Protein AF-A0A2A4X7U4-F1 (afdb_monomer_lite)

pLDDT: mean 71.41, std 15.21, range [37.97, 92.5]

Seque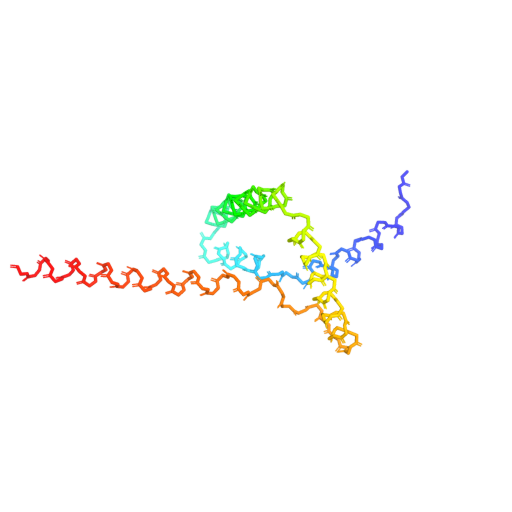nce (129 aa):
MPPLNDILLFTAAAFIMNLSPGPSNFYVMARTIAQGTSAGLAAVAGLAAGSLLHVLAAVLGLSALFAYSPLAYTVLKIAGASYLVYLGLGYFGFRFFSKDGEQSSEGEEAKQEELVNLGTKKIFVQSVL

Organism: NCBI:txid2030880

Foldseek 3Di:
DPDPVVVVVVVVVVVVVVVCCDPLNVVLVVQCVVPNPVSSVVSVVCVVVVVVVVVVVVCVVVVVVVVVDVVVVVVVVVVVVVVCVVVVVVPVPDDDDDDDPPPPPVVVVVVVVVVVVVVVVVVVVVVVD

InterPro domains:
  IPR001123 Amino acid exporter protein, LeuE-type [PF01810] (16-93)
  IPR001123 Amino acid exporter protein, LeuE-type [PTHR30086] (4-108)

Radius of gyration: 21.83 Å; chains: 1; bounding box: 36×71×46 Å

Secondary structure (DSSP, 8-state):
---HHHHHHHHHHHHHHHTS--HHHHHHHHHHHHHHHHHHHHHHHHHHHHHHHHHHHHHHHHHHHHHH-HHHHHHHHHHHHHHHHHHHHHHHSS-----SSSSSSHHHHHHHHHHHHHHHHHHHHHS--

Structure (mmCIF, N/CA/C/O backbone):
data_AF-A0A2A4X7U4-F1
#
_entry.id   AF-A0A2A4X7U4-F1
#
loop_
_atom_site.group_PDB
_atom_site.id
_atom_site.type_symbol
_atom_site.label_atom_id
_atom_site.label_alt_id
_atom_site.label_comp_id
_atom_site.label_asym_id
_atom_site.label_entity_id
_atom_site.label_seq_id
_atom_site.pdbx_PDB_ins_code
_atom_site.Cartn_x
_atom_site.Cartn_y
_atom_site.Cartn_z
_atom_site.occupancy
_atom_site.B_iso_or_equiv
_atom_site.auth_seq_id
_atom_site.auth_comp_id
_atom_site.auth_asym_id
_atom_site.auth_atom_id
_atom_site.pdbx_PDB_model_num
ATOM 1 N N . MET A 1 1 ? 7.411 31.685 1.079 1.00 63.31 1 MET A N 1
ATOM 2 C CA . MET A 1 1 ? 6.113 31.126 1.510 1.00 63.31 1 MET A CA 1
ATOM 3 C C . MET A 1 1 ? 5.338 30.768 0.257 1.00 63.31 1 MET A C 1
ATOM 5 O O . MET A 1 1 ? 5.196 31.658 -0.575 1.00 63.31 1 MET A O 1
ATOM 9 N N . PRO A 1 2 ? 4.953 29.495 0.053 1.00 76.81 2 PRO A N 1
ATOM 10 C CA . PRO A 1 2 ? 4.093 29.142 -1.071 1.00 76.81 2 PRO A CA 1
ATOM 11 C C . PRO A 1 2 ? 2.823 30.012 -1.023 1.00 76.81 2 PRO A C 1
ATOM 13 O O . PRO A 1 2 ? 2.310 30.263 0.074 1.00 76.81 2 PRO A O 1
ATOM 16 N N . PRO A 1 3 ? 2.363 30.550 -2.162 1.00 87.75 3 PRO A N 1
ATOM 17 C CA . PRO A 1 3 ? 1.189 31.410 -2.203 1.00 87.75 3 PRO A CA 1
ATOM 18 C C . PRO A 1 3 ? -0.051 30.633 -1.741 1.00 87.75 3 PRO A C 1
ATOM 20 O O . PRO A 1 3 ? -0.192 29.442 -2.014 1.00 87.75 3 PRO A O 1
ATOM 23 N N . LEU A 1 4 ? -0.972 31.311 -1.045 1.00 87.38 4 LEU A N 1
ATOM 24 C CA . LEU A 1 4 ? -2.179 30.692 -0.468 1.00 87.38 4 LEU A CA 1
ATOM 25 C C . LEU A 1 4 ? -3.027 29.932 -1.501 1.00 87.38 4 LEU A C 1
ATOM 27 O O . LEU A 1 4 ? -3.697 28.963 -1.154 1.00 87.38 4 LEU A O 1
ATOM 31 N N . ASN A 1 5 ? -2.958 30.340 -2.769 1.00 90.44 5 ASN A N 1
ATOM 32 C CA . ASN A 1 5 ? -3.623 29.668 -3.877 1.00 90.44 5 ASN A CA 1
ATOM 33 C C . ASN A 1 5 ? -3.103 28.238 -4.107 1.00 90.44 5 ASN A C 1
ATOM 35 O O . ASN A 1 5 ? -3.904 27.332 -4.305 1.00 90.44 5 ASN A O 1
ATOM 39 N N . ASP A 1 6 ? -1.791 28.007 -4.013 1.00 91.31 6 ASP A N 1
ATOM 40 C CA . ASP A 1 6 ? -1.210 26.674 -4.226 1.00 91.31 6 ASP A CA 1
ATOM 41 C C . ASP A 1 6 ? -1.581 25.729 -3.084 1.00 91.31 6 ASP A C 1
ATOM 43 O O . ASP A 1 6 ? -1.890 24.562 -3.315 1.00 91.31 6 ASP A O 1
ATOM 47 N N . ILE A 1 7 ? -1.625 26.246 -1.851 1.00 91.06 7 ILE A N 1
ATOM 48 C CA . ILE A 1 7 ? -2.073 25.483 -0.680 1.00 91.06 7 ILE A CA 1
ATOM 49 C C . ILE A 1 7 ? -3.555 25.118 -0.823 1.00 91.06 7 ILE A C 1
ATOM 51 O O . ILE A 1 7 ? -3.927 23.979 -0.541 1.00 91.06 7 ILE A O 1
ATOM 55 N N . LEU A 1 8 ? -4.400 26.045 -1.285 1.00 90.75 8 LEU A N 1
ATOM 56 C CA . LEU A 1 8 ? -5.825 25.786 -1.516 1.00 90.75 8 LEU A CA 1
ATOM 57 C C . LEU A 1 8 ? -6.054 24.762 -2.632 1.00 90.75 8 LEU A C 1
ATOM 59 O O . LEU A 1 8 ? -6.838 23.834 -2.441 1.00 90.75 8 LEU A O 1
ATOM 63 N N . LEU A 1 9 ? -5.351 24.884 -3.761 1.00 90.12 9 LEU A N 1
ATOM 64 C CA . LEU A 1 9 ? -5.456 23.942 -4.879 1.00 90.12 9 LEU A CA 1
ATOM 65 C C . LEU A 1 9 ? -4.932 22.552 -4.504 1.00 90.12 9 LEU A C 1
ATOM 67 O O . LEU A 1 9 ? -5.593 21.553 -4.788 1.00 90.12 9 LEU A O 1
ATOM 71 N N . PHE A 1 10 ? -3.792 22.482 -3.813 1.00 89.88 10 PHE A N 1
ATOM 72 C CA . PHE A 1 10 ? -3.252 21.231 -3.285 1.00 89.88 10 PHE A CA 1
ATOM 73 C C . PHE A 1 10 ? -4.218 20.583 -2.295 1.00 89.88 10 PHE A C 1
ATOM 75 O O . PHE A 1 10 ? -4.505 19.396 -2.412 1.00 89.88 10 PHE A O 1
ATOM 82 N N . THR A 1 11 ? -4.765 21.359 -1.356 1.00 90.06 11 THR A N 1
ATOM 83 C CA . THR A 1 11 ? -5.718 20.848 -0.363 1.00 90.06 11 THR A CA 1
ATOM 84 C C . THR A 1 11 ? -6.989 20.353 -1.038 1.00 90.06 11 THR A C 1
ATOM 86 O O . THR A 1 11 ? -7.437 19.262 -0.717 1.00 90.06 11 THR A O 1
ATOM 89 N N . ALA A 1 12 ? -7.549 21.089 -2.001 1.00 87.31 12 ALA A N 1
ATOM 90 C CA . ALA A 1 12 ? -8.740 20.664 -2.734 1.00 87.31 12 ALA A CA 1
ATOM 91 C C . ALA A 1 12 ? -8.498 19.368 -3.526 1.00 87.31 12 ALA A C 1
ATOM 93 O O . ALA A 1 12 ? -9.293 18.433 -3.434 1.00 87.31 12 ALA A O 1
ATOM 94 N N . ALA A 1 13 ? -7.375 19.275 -4.245 1.00 85.19 13 ALA A N 1
ATOM 95 C CA . ALA A 1 13 ? -6.989 18.064 -4.966 1.00 85.19 13 ALA A CA 1
ATOM 96 C C . ALA A 1 13 ? -6.756 16.879 -4.012 1.00 85.19 13 ALA A C 1
ATOM 98 O O . ALA A 1 13 ? -7.270 15.784 -4.244 1.00 85.19 13 ALA A O 1
ATOM 99 N N . ALA A 1 14 ? -6.049 17.105 -2.903 1.00 82.31 14 ALA A N 1
ATOM 100 C CA . ALA A 1 14 ? -5.811 16.103 -1.871 1.00 82.31 14 ALA A CA 1
ATOM 101 C C . ALA A 1 14 ? -7.112 15.668 -1.187 1.00 82.31 14 ALA A C 1
ATOM 103 O O . ALA A 1 14 ? -7.257 14.492 -0.867 1.00 82.31 14 ALA A O 1
ATOM 104 N N . PHE A 1 15 ? -8.068 16.575 -0.983 1.00 81.56 15 PHE A N 1
ATOM 105 C CA . PHE A 1 15 ? -9.363 16.264 -0.383 1.00 81.56 15 PHE A CA 1
ATOM 106 C C . PHE A 1 15 ? -10.194 15.381 -1.311 1.00 81.56 15 PHE A C 1
ATOM 108 O O . PHE A 1 15 ? -10.699 14.356 -0.870 1.00 81.56 15 PHE A O 1
ATOM 115 N N . ILE A 1 16 ? -10.258 15.716 -2.605 1.00 80.44 16 ILE A N 1
ATOM 116 C CA . ILE A 1 16 ? -10.908 14.886 -3.633 1.00 80.44 16 ILE A CA 1
ATOM 117 C C . ILE A 1 16 ? -10.257 13.496 -3.695 1.00 80.44 16 ILE A C 1
ATOM 119 O O . ILE A 1 16 ? -10.957 12.489 -3.761 1.00 80.44 16 ILE A O 1
ATOM 123 N N . MET A 1 17 ? -8.926 13.432 -3.610 1.00 73.56 17 MET A N 1
ATOM 124 C CA . MET A 1 17 ? -8.170 12.179 -3.607 1.00 73.56 17 MET A CA 1
ATOM 125 C C . MET A 1 17 ? -8.390 11.353 -2.325 1.00 73.56 17 MET A C 1
ATOM 127 O O . MET A 1 17 ? -8.519 10.135 -2.399 1.00 73.56 17 MET A O 1
ATOM 131 N N . ASN A 1 18 ? -8.494 11.996 -1.157 1.00 69.81 18 ASN A N 1
ATOM 132 C CA . ASN A 1 18 ? -8.801 11.333 0.118 1.00 69.81 18 ASN A CA 1
ATOM 133 C C . ASN A 1 18 ? -10.273 10.908 0.228 1.00 69.81 18 ASN A C 1
ATOM 135 O O . ASN A 1 18 ? -10.584 9.992 0.987 1.00 69.81 18 ASN A O 1
ATOM 139 N N . LEU A 1 19 ? -11.173 11.541 -0.534 1.00 63.88 19 LEU A N 1
ATOM 140 C CA . LEU A 1 19 ? -12.596 11.204 -0.575 1.00 63.88 19 LEU A CA 1
ATOM 141 C C . LEU A 1 19 ? -12.889 9.865 -1.265 1.00 63.88 19 LEU A C 1
ATOM 143 O O . LEU A 1 19 ? -14.017 9.390 -1.183 1.00 63.88 19 LEU A O 1
ATOM 147 N N . SER A 1 20 ? -11.897 9.238 -1.904 1.00 70.19 20 SER A N 1
ATOM 148 C CA . SER A 1 20 ? -11.889 7.790 -2.126 1.00 70.19 20 SER A CA 1
ATOM 149 C C . SER A 1 20 ? -11.135 7.109 -0.980 1.00 70.19 20 SER A C 1
ATOM 151 O O . SER A 1 20 ? -9.983 6.705 -1.169 1.00 70.19 20 SER A O 1
ATOM 153 N N . PRO A 1 21 ? -11.726 6.973 0.227 1.00 62.69 21 PRO A N 1
ATOM 154 C CA . PRO A 1 21 ? -11.159 6.082 1.219 1.00 62.69 21 PRO A CA 1
ATOM 155 C C . PRO A 1 21 ? -11.205 4.678 0.614 1.00 62.69 21 PRO A C 1
ATOM 157 O O . PRO A 1 21 ? -12.273 4.115 0.386 1.00 62.69 21 PRO A O 1
ATOM 160 N N . GLY A 1 22 ? -10.035 4.136 0.281 1.00 61.53 22 GLY A N 1
ATOM 161 C CA . GLY A 1 22 ? -9.940 2.775 -0.231 1.00 61.53 22 GLY A CA 1
ATOM 162 C C . GLY A 1 22 ? -10.435 1.747 0.800 1.00 61.53 22 GLY A C 1
ATOM 163 O O . GLY A 1 22 ? -10.576 2.080 1.983 1.00 61.53 22 GLY A O 1
ATOM 164 N N . PRO A 1 23 ? -10.624 0.479 0.394 1.00 62.47 23 PRO A N 1
ATOM 165 C CA . PRO A 1 23 ? -11.113 -0.593 1.270 1.00 62.47 23 PRO A CA 1
ATOM 166 C C . PRO A 1 23 ? -10.309 -0.730 2.572 1.00 62.47 23 PRO A C 1
ATOM 168 O O . PRO A 1 23 ? -10.879 -0.925 3.641 1.00 62.47 23 PRO A O 1
ATOM 171 N N . SER A 1 24 ? -8.988 -0.520 2.506 1.00 61.69 24 SER A N 1
ATOM 172 C CA . SER A 1 24 ? -8.093 -0.528 3.673 1.00 61.69 24 SER A CA 1
ATOM 173 C C . SER A 1 24 ? -8.423 0.573 4.695 1.00 61.69 24 SER A C 1
ATOM 175 O O . SER A 1 24 ? -8.551 0.299 5.889 1.00 61.69 24 SER A O 1
ATOM 177 N N . ASN A 1 25 ? -8.656 1.812 4.242 1.00 72.38 25 ASN A N 1
ATOM 178 C CA . ASN A 1 25 ? -9.043 2.910 5.133 1.00 72.38 25 ASN A CA 1
ATOM 179 C C . ASN A 1 25 ? -10.441 2.683 5.719 1.00 72.38 25 ASN A C 1
ATOM 181 O O . ASN A 1 25 ? -10.658 2.979 6.893 1.00 72.38 25 ASN A O 1
ATOM 185 N N . PHE A 1 26 ? -11.365 2.117 4.939 1.00 75.81 26 PHE A N 1
ATOM 186 C CA . PHE A 1 26 ? -12.700 1.754 5.415 1.00 75.81 26 PHE A CA 1
ATOM 187 C C . PHE A 1 26 ? -12.657 0.654 6.4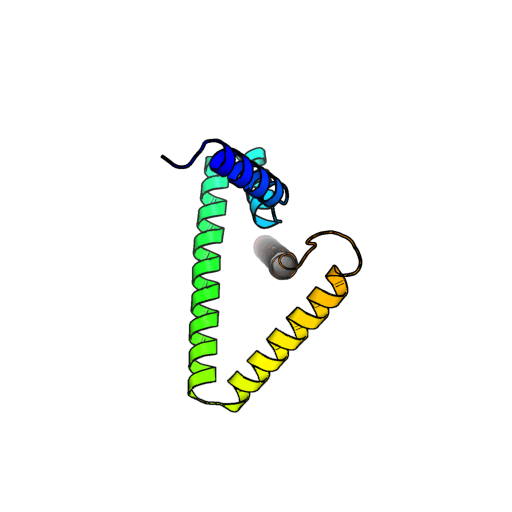79 1.00 75.81 26 PHE A C 1
ATOM 189 O O . PHE A 1 26 ? -13.318 0.785 7.505 1.00 75.81 26 PHE A O 1
ATOM 196 N N . TYR A 1 27 ? -11.843 -0.386 6.282 1.00 71.38 27 TYR A N 1
ATOM 197 C CA . TYR A 1 27 ? -11.646 -1.458 7.257 1.00 71.38 27 TYR A CA 1
ATOM 198 C C . TYR A 1 27 ? -11.076 -0.923 8.577 1.00 71.38 27 TYR A C 1
ATOM 200 O O . TYR A 1 27 ? -11.601 -1.218 9.653 1.00 71.38 27 TYR A O 1
ATOM 208 N N . VAL A 1 28 ? -10.046 -0.073 8.508 1.00 71.56 28 VAL A N 1
ATOM 209 C CA . VAL A 1 28 ? -9.464 0.567 9.696 1.00 71.56 28 VAL A CA 1
ATOM 210 C C . VAL A 1 28 ? -10.483 1.474 10.380 1.00 71.56 28 VAL A C 1
ATOM 212 O O . VAL A 1 28 ? -10.612 1.413 11.604 1.00 71.56 28 VAL A O 1
ATOM 215 N N . MET A 1 29 ? -11.239 2.279 9.628 1.00 76.94 29 MET A N 1
ATOM 216 C CA . MET A 1 29 ? -12.297 3.118 10.194 1.00 76.94 29 MET A CA 1
ATOM 217 C C . MET A 1 29 ? -13.394 2.278 10.853 1.00 76.94 29 MET A C 1
ATOM 219 O O . MET A 1 29 ? -13.736 2.544 12.001 1.00 76.94 29 MET A O 1
ATOM 223 N N . ALA A 1 30 ? -13.890 1.229 10.195 1.00 77.88 30 ALA A N 1
ATOM 224 C CA . ALA A 1 30 ? -14.910 0.335 10.739 1.00 77.88 30 ALA A CA 1
ATOM 225 C C . ALA A 1 30 ? -14.429 -0.359 12.022 1.00 77.88 30 ALA A C 1
ATOM 227 O O . ALA A 1 30 ? -15.146 -0.367 13.022 1.00 77.88 30 ALA A O 1
ATOM 228 N N . ARG A 1 31 ? -13.189 -0.866 12.043 1.00 70.56 31 ARG A N 1
ATOM 229 C CA . ARG A 1 31 ? -12.573 -1.473 13.237 1.00 70.56 31 ARG A CA 1
ATOM 230 C C . ARG A 1 31 ? -12.372 -0.466 14.366 1.00 70.56 31 ARG A C 1
ATOM 232 O O . ARG A 1 31 ? -12.622 -0.797 15.522 1.00 70.56 31 ARG A O 1
ATOM 239 N N . THR A 1 32 ? -11.963 0.756 14.036 1.00 79.00 32 THR A N 1
ATOM 240 C CA . THR A 1 32 ? -11.769 1.845 15.006 1.00 79.00 32 THR A CA 1
ATOM 241 C C . THR A 1 32 ? -13.096 2.295 15.613 1.00 79.00 32 THR A C 1
ATOM 243 O O . THR A 1 32 ? -13.173 2.526 16.817 1.00 79.00 32 THR A O 1
ATOM 246 N N . ILE A 1 33 ? -14.150 2.387 14.799 1.00 82.50 33 ILE A N 1
ATOM 247 C CA . ILE A 1 33 ? -15.499 2.757 15.243 1.00 82.50 33 ILE A CA 1
ATOM 248 C C . ILE A 1 33 ? -16.121 1.631 16.080 1.00 82.50 33 ILE A C 1
ATOM 250 O O . ILE A 1 33 ? -16.715 1.907 17.118 1.00 82.50 33 ILE A O 1
ATOM 254 N N . ALA A 1 34 ? -15.966 0.369 15.670 1.00 78.25 34 ALA A N 1
ATOM 255 C CA . ALA A 1 34 ? -16.587 -0.771 16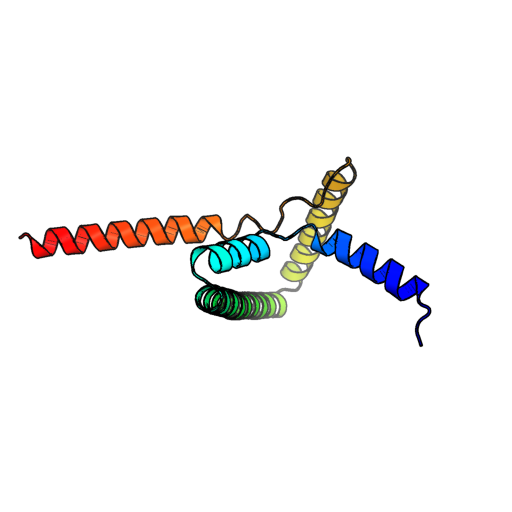.344 1.00 78.25 34 ALA A CA 1
ATOM 256 C C . ALA A 1 34 ? -15.900 -1.161 17.663 1.00 78.25 34 ALA A C 1
ATOM 258 O O . ALA A 1 34 ? -16.572 -1.608 18.589 1.00 78.25 34 ALA A O 1
ATOM 259 N N . GLN A 1 35 ? -14.569 -1.043 17.751 1.00 72.56 35 GLN A N 1
ATOM 260 C CA . GLN A 1 35 ? -13.778 -1.576 18.874 1.00 72.56 35 GLN A CA 1
ATOM 261 C C . GLN A 1 35 ? -12.848 -0.539 19.533 1.00 72.56 35 GLN A C 1
ATOM 263 O O . GLN A 1 35 ? -12.046 -0.875 20.406 1.00 72.56 35 GLN A O 1
ATOM 268 N N . GLY A 1 36 ? -12.965 0.734 19.150 1.00 81.62 36 GLY A N 1
ATOM 269 C CA . GLY A 1 36 ? -12.193 1.844 19.705 1.00 81.62 36 GLY A CA 1
ATOM 270 C C . GLY A 1 36 ? -10.820 2.052 19.055 1.00 81.62 36 GLY A C 1
ATOM 271 O O . GLY A 1 36 ? -10.331 1.259 18.248 1.00 81.62 36 GLY A O 1
ATOM 272 N N . THR A 1 37 ? -10.160 3.147 19.439 1.00 77.62 37 THR A N 1
ATOM 273 C CA . THR A 1 37 ? -8.866 3.586 18.878 1.00 77.62 37 THR A CA 1
ATOM 274 C C . THR A 1 37 ? -7.726 2.604 19.129 1.00 77.62 37 THR A C 1
ATOM 276 O O . THR A 1 37 ? -6.859 2.456 18.274 1.00 77.62 37 THR A O 1
ATOM 279 N N . SER A 1 38 ? -7.750 1.885 20.254 1.00 75.19 38 SER A N 1
ATOM 280 C CA . SER A 1 38 ? -6.755 0.853 20.575 1.00 75.19 38 SER A CA 1
ATOM 281 C C . SER A 1 38 ? -6.812 -0.327 19.593 1.00 75.19 38 SER A C 1
ATOM 283 O O . SER A 1 38 ? -5.791 -0.735 19.037 1.00 75.19 38 SER A O 1
ATOM 285 N N . ALA A 1 39 ? -8.019 -0.822 19.297 1.00 70.12 39 ALA A N 1
ATOM 286 C CA . ALA A 1 39 ? -8.222 -1.901 18.333 1.00 70.12 39 ALA A CA 1
ATOM 287 C C . ALA A 1 39 ? -7.929 -1.457 16.889 1.00 70.12 39 ALA A C 1
ATOM 289 O O . ALA A 1 39 ? -7.398 -2.238 16.097 1.00 70.12 39 ALA A O 1
ATOM 290 N N . GLY A 1 40 ? -8.223 -0.194 16.562 1.00 74.38 40 GLY A N 1
ATOM 291 C CA . GLY A 1 40 ? -7.821 0.430 15.301 1.00 74.38 40 GLY A CA 1
ATOM 292 C C . GLY A 1 40 ? -6.301 0.475 15.129 1.00 74.38 40 GLY A C 1
ATOM 293 O O . GLY A 1 40 ? -5.787 0.065 14.090 1.00 74.38 40 GLY A O 1
ATOM 294 N N . LEU A 1 41 ? -5.568 0.890 16.167 1.0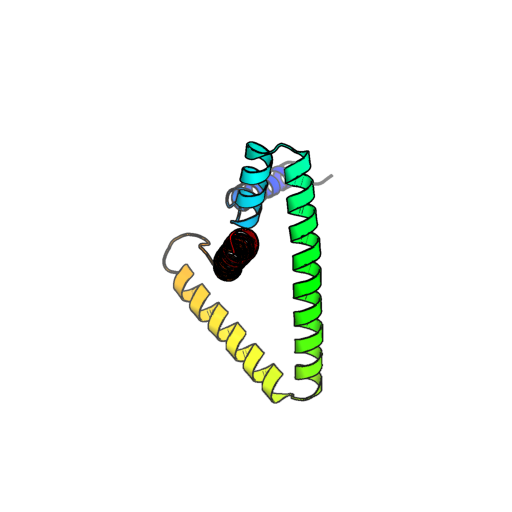0 76.88 41 LEU A N 1
ATOM 295 C CA . LEU A 1 41 ? -4.106 0.976 16.131 1.00 76.88 41 LEU A CA 1
ATOM 296 C C . LEU A 1 41 ? -3.455 -0.402 15.949 1.00 76.88 41 LEU A C 1
ATOM 298 O O . LEU A 1 41 ? -2.528 -0.547 15.152 1.00 76.88 41 LEU A O 1
ATOM 302 N N . ALA A 1 42 ? -3.985 -1.428 16.622 1.00 73.94 42 ALA A N 1
ATOM 303 C CA . ALA A 1 42 ? -3.548 -2.810 16.437 1.00 73.94 42 ALA A CA 1
ATOM 304 C C . ALA A 1 42 ? -3.832 -3.328 15.014 1.00 73.94 42 ALA A C 1
ATOM 306 O O . ALA A 1 42 ? -2.984 -3.998 14.424 1.00 73.94 42 ALA A O 1
ATOM 307 N N . ALA A 1 43 ? -4.989 -2.989 14.433 1.00 74.69 43 ALA A N 1
ATOM 308 C CA . ALA A 1 43 ? -5.335 -3.367 13.062 1.00 74.69 43 ALA A CA 1
ATOM 309 C C . ALA A 1 43 ? -4.400 -2.712 12.033 1.00 74.69 43 ALA A C 1
ATOM 311 O O . ALA A 1 43 ? -3.898 -3.396 11.143 1.00 74.69 43 ALA A O 1
ATOM 312 N N . VAL A 1 44 ? -4.111 -1.416 12.185 1.00 79.50 44 VAL A N 1
ATOM 313 C CA . VAL A 1 44 ? -3.166 -0.692 11.317 1.00 79.50 44 VAL A CA 1
ATOM 314 C C . VAL A 1 44 ? -1.758 -1.264 11.446 1.00 79.50 44 VAL A C 1
ATOM 316 O O . VAL A 1 44 ? -1.100 -1.483 10.433 1.00 79.50 44 VAL A O 1
ATOM 319 N N . ALA A 1 45 ? -1.300 -1.549 12.669 1.00 80.00 45 ALA A N 1
ATOM 320 C CA . ALA A 1 45 ? 0.011 -2.151 12.895 1.00 80.00 45 ALA A CA 1
ATOM 321 C C . ALA A 1 45 ? 0.122 -3.539 12.241 1.00 80.00 45 ALA A C 1
ATOM 323 O O . ALA A 1 45 ? 1.136 -3.839 11.611 1.00 80.00 45 ALA A O 1
ATOM 324 N N . GLY A 1 46 ? -0.933 -4.356 12.326 1.00 78.44 46 GLY A N 1
ATOM 325 C CA . GLY A 1 46 ? -1.009 -5.654 11.652 1.00 78.44 46 GLY A CA 1
ATOM 326 C C . GLY A 1 46 ? -0.994 -5.534 10.126 1.00 78.44 46 GLY A C 1
ATOM 327 O O . GLY A 1 46 ? -0.206 -6.212 9.471 1.00 78.44 46 GLY A O 1
ATOM 328 N N . LEU A 1 47 ? -1.797 -4.628 9.560 1.00 77.81 47 LEU A N 1
ATOM 329 C CA . LEU A 1 47 ? -1.817 -4.332 8.121 1.00 77.81 47 LEU A CA 1
ATOM 330 C C . LEU A 1 47 ? -0.453 -3.839 7.620 1.00 77.81 47 LEU A C 1
ATOM 332 O O . LEU A 1 47 ? 0.026 -4.286 6.577 1.00 77.81 47 LEU A O 1
ATOM 336 N N . ALA A 1 48 ? 0.202 -2.952 8.369 1.00 78.25 48 ALA A N 1
ATOM 337 C CA . ALA A 1 48 ? 1.527 -2.443 8.031 1.00 78.25 48 ALA A CA 1
ATOM 338 C C . ALA A 1 48 ? 2.590 -3.551 8.085 1.00 78.25 48 ALA A C 1
ATOM 340 O O . ALA A 1 48 ? 3.354 -3.720 7.138 1.00 78.25 48 ALA A O 1
ATOM 341 N N . ALA A 1 49 ? 2.617 -4.349 9.154 1.00 82.44 49 ALA A N 1
ATOM 342 C CA . ALA A 1 49 ? 3.573 -5.445 9.290 1.00 82.44 49 ALA A CA 1
ATOM 343 C C . ALA A 1 49 ? 3.358 -6.538 8.227 1.00 82.44 49 ALA A C 1
ATOM 345 O O . ALA A 1 49 ? 4.318 -6.993 7.605 1.00 82.44 49 ALA A O 1
ATOM 346 N N . GLY A 1 50 ? 2.105 -6.925 7.979 1.00 77.94 50 GLY A N 1
ATOM 347 C CA . GLY A 1 50 ? 1.749 -7.928 6.976 1.00 77.94 50 GLY A CA 1
ATOM 348 C C . GLY A 1 50 ? 2.077 -7.473 5.555 1.00 77.94 50 GLY A C 1
ATOM 349 O O . GLY A 1 50 ? 2.707 -8.216 4.803 1.00 77.94 50 GLY A O 1
ATOM 350 N N . SER A 1 51 ? 1.732 -6.231 5.201 1.00 72.81 51 SER A N 1
ATOM 351 C CA . SER A 1 51 ? 2.057 -5.678 3.879 1.00 72.81 51 SER A CA 1
ATOM 352 C C . SER A 1 51 ? 3.564 -5.554 3.654 1.00 72.81 51 SER A C 1
ATOM 354 O O . SER A 1 51 ? 4.037 -5.891 2.571 1.00 72.81 51 SER A O 1
ATOM 356 N N . LEU A 1 52 ? 4.339 -5.167 4.672 1.00 80.56 52 LEU A N 1
ATOM 357 C CA . LEU A 1 52 ? 5.801 -5.152 4.590 1.00 80.56 52 LEU A CA 1
ATOM 358 C C . LEU A 1 52 ? 6.367 -6.545 4.310 1.00 80.56 52 LEU A C 1
ATOM 360 O O . LEU A 1 52 ? 7.176 -6.699 3.397 1.00 80.56 52 LEU A O 1
ATOM 364 N N . LEU A 1 53 ? 5.924 -7.565 5.049 1.00 86.00 53 LEU A N 1
ATOM 365 C CA . LEU A 1 53 ? 6.375 -8.940 4.825 1.00 86.00 53 LEU A CA 1
ATOM 366 C C . LEU A 1 53 ? 5.984 -9.449 3.434 1.00 86.00 53 LEU A C 1
ATOM 368 O O . LEU A 1 53 ? 6.809 -10.064 2.761 1.00 86.00 53 LEU A O 1
ATOM 372 N N . HIS A 1 54 ? 4.766 -9.152 2.978 1.00 73.50 54 HIS A N 1
ATOM 373 C CA . HIS A 1 54 ? 4.294 -9.540 1.652 1.00 73.50 54 HIS A CA 1
ATOM 374 C C . HIS A 1 54 ? 5.110 -8.875 0.537 1.00 73.50 54 HIS A C 1
ATOM 376 O O . HIS A 1 54 ? 5.573 -9.553 -0.379 1.00 73.50 54 HIS A O 1
ATOM 382 N N . VAL A 1 55 ? 5.339 -7.561 0.629 1.00 86.12 55 VAL A N 1
ATOM 383 C CA . VAL A 1 55 ? 6.144 -6.812 -0.347 1.00 86.12 55 VAL A CA 1
ATOM 384 C C . VAL A 1 55 ? 7.587 -7.303 -0.344 1.00 86.12 55 VAL A C 1
ATOM 386 O O . VAL A 1 55 ? 8.154 -7.500 -1.414 1.00 86.12 55 VAL A O 1
ATOM 389 N N . LEU A 1 56 ? 8.181 -7.560 0.823 1.00 87.44 56 LEU A N 1
ATOM 390 C CA . LEU A 1 56 ? 9.534 -8.111 0.906 1.00 87.44 56 LEU A CA 1
ATOM 391 C C . LEU A 1 56 ? 9.616 -9.505 0.281 1.00 87.44 56 LEU A C 1
ATOM 393 O O . LEU A 1 56 ? 10.515 -9.750 -0.518 1.00 87.44 56 LEU A O 1
ATOM 397 N N . ALA A 1 57 ? 8.674 -10.399 0.585 1.00 85.19 57 ALA A N 1
ATOM 398 C CA . ALA A 1 57 ? 8.628 -11.733 -0.010 1.00 85.19 57 ALA A CA 1
ATOM 399 C C . ALA A 1 57 ? 8.453 -11.669 -1.536 1.00 85.19 57 ALA A C 1
ATOM 401 O O . ALA A 1 57 ? 9.171 -12.351 -2.270 1.00 85.19 57 ALA A O 1
ATOM 402 N N . ALA A 1 58 ? 7.550 -10.809 -2.014 1.00 87.44 58 ALA A N 1
ATOM 403 C CA . ALA A 1 58 ? 7.312 -10.598 -3.433 1.00 87.44 58 ALA A CA 1
ATOM 404 C C . ALA A 1 58 ? 8.551 -10.028 -4.127 1.00 87.44 58 ALA A C 1
ATOM 406 O O . ALA A 1 58 ? 8.996 -10.590 -5.121 1.00 87.44 58 ALA A O 1
ATOM 407 N N . VAL A 1 59 ? 9.149 -8.957 -3.602 1.00 88.19 59 VAL A N 1
ATOM 408 C CA . VAL A 1 59 ? 10.328 -8.323 -4.206 1.00 88.19 59 VAL A CA 1
ATOM 409 C C . VAL A 1 59 ? 11.520 -9.268 -4.180 1.00 88.19 59 VAL A C 1
ATOM 411 O O . VAL A 1 59 ? 12.146 -9.438 -5.216 1.00 88.19 59 VAL A O 1
ATOM 414 N N . LEU A 1 60 ? 11.814 -9.938 -3.064 1.00 87.62 60 LEU A N 1
ATOM 415 C CA . LEU A 1 60 ? 12.922 -10.895 -3.001 1.00 87.62 60 LEU A CA 1
ATOM 416 C C . LEU A 1 60 ? 12.718 -12.067 -3.971 1.00 87.62 60 LEU A C 1
ATOM 418 O O . LEU A 1 60 ? 13.652 -12.441 -4.683 1.00 87.62 60 LEU A O 1
ATOM 422 N N . GLY A 1 61 ? 11.498 -12.607 -4.053 1.00 82.75 61 GLY A N 1
ATOM 423 C CA . GLY A 1 61 ? 11.151 -13.670 -4.997 1.00 82.75 61 GLY A CA 1
ATOM 424 C C . GLY A 1 61 ? 11.237 -13.223 -6.460 1.00 82.75 61 GLY A C 1
ATOM 425 O O . GLY A 1 61 ? 11.861 -13.900 -7.278 1.00 82.75 61 GLY A O 1
ATOM 426 N N . LEU A 1 62 ? 10.674 -12.058 -6.793 1.00 82.44 62 LEU A N 1
ATOM 427 C CA . LEU A 1 62 ? 10.734 -11.479 -8.138 1.00 82.44 62 LEU A CA 1
ATOM 428 C C . LEU A 1 62 ? 12.170 -11.099 -8.520 1.00 82.44 62 LEU A C 1
ATOM 430 O O . LEU A 1 62 ? 12.584 -11.361 -9.645 1.00 82.44 62 LEU A O 1
ATOM 434 N N . SER A 1 63 ? 12.955 -10.531 -7.604 1.00 81.94 63 SER A N 1
ATOM 435 C CA . SER A 1 63 ? 14.360 -10.185 -7.837 1.00 81.94 63 SER A CA 1
ATOM 436 C C . SER A 1 63 ? 15.205 -11.422 -8.133 1.00 81.94 63 SER A C 1
ATOM 438 O O . SER A 1 63 ? 15.994 -11.393 -9.077 1.00 81.94 63 SER A O 1
ATOM 440 N N . ALA A 1 64 ? 15.013 -12.520 -7.394 1.00 82.81 64 ALA A N 1
ATOM 441 C CA . ALA A 1 64 ? 15.685 -13.788 -7.680 1.00 82.81 64 ALA A CA 1
ATOM 442 C C . ALA A 1 64 ? 15.292 -14.345 -9.061 1.00 82.81 64 ALA A C 1
ATOM 444 O O . ALA A 1 64 ? 16.148 -14.811 -9.815 1.00 82.81 64 ALA A O 1
ATOM 445 N N . LEU A 1 65 ? 14.012 -14.235 -9.426 1.00 80.44 65 LEU A N 1
ATOM 446 C CA . LEU A 1 65 ? 13.509 -14.675 -10.726 1.00 80.44 65 LEU A CA 1
ATOM 447 C C . LEU A 1 65 ? 14.079 -13.838 -11.885 1.00 80.44 65 LEU A C 1
ATOM 449 O O . LEU A 1 65 ? 14.460 -14.385 -12.923 1.00 80.44 65 LEU A O 1
ATOM 453 N N . PHE A 1 66 ? 14.181 -12.518 -11.712 1.00 83.62 66 PHE A N 1
ATOM 454 C CA . PHE A 1 66 ? 14.722 -11.620 -12.738 1.00 83.62 66 PHE A CA 1
ATOM 455 C C . PHE A 1 66 ? 16.239 -11.727 -12.881 1.00 83.62 66 PHE A C 1
ATOM 457 O O . PHE A 1 66 ? 16.741 -11.556 -13.989 1.00 83.62 66 PHE A O 1
ATOM 464 N N . ALA A 1 67 ? 16.964 -12.058 -11.807 1.00 78.69 67 ALA A N 1
ATOM 465 C CA . ALA A 1 67 ? 18.403 -12.307 -11.874 1.00 78.69 67 ALA A CA 1
ATOM 466 C C . ALA A 1 67 ? 18.747 -13.517 -12.761 1.00 78.69 67 ALA A C 1
ATOM 468 O O . ALA A 1 67 ? 19.817 -13.551 -13.366 1.00 78.69 67 ALA A O 1
ATOM 469 N N . TYR A 1 68 ? 17.841 -14.495 -12.860 1.00 80.50 68 TYR A N 1
ATOM 470 C CA . TYR A 1 68 ? 18.066 -15.724 -13.619 1.00 80.50 68 TYR A CA 1
ATOM 471 C C . TYR A 1 68 ? 17.561 -15.658 -15.072 1.00 80.50 68 TYR A C 1
ATOM 473 O O . TYR A 1 68 ? 18.074 -16.379 -15.926 1.00 80.50 68 TYR A O 1
ATOM 481 N N . SER A 1 69 ? 16.563 -14.816 -15.386 1.00 74.38 69 SER A N 1
ATOM 482 C CA . SER A 1 69 ? 15.937 -14.797 -16.718 1.00 74.38 69 SER A CA 1
ATOM 483 C C . SER A 1 69 ? 15.616 -13.389 -17.249 1.00 74.38 69 SER A C 1
ATOM 485 O O . SER A 1 69 ? 14.645 -12.760 -16.812 1.00 74.38 69 SER A O 1
ATOM 487 N N . PRO A 1 70 ? 16.332 -12.929 -18.296 1.00 78.69 70 PRO A N 1
ATOM 488 C CA . PRO A 1 70 ? 15.995 -11.708 -19.038 1.00 78.69 70 PRO A CA 1
ATOM 489 C C . PRO A 1 70 ? 14.610 -11.769 -19.712 1.00 78.69 70 PRO A C 1
ATOM 491 O O . PRO A 1 70 ? 13.944 -10.748 -19.911 1.00 78.69 70 PRO A O 1
ATOM 494 N N . LEU A 1 71 ? 14.157 -12.980 -20.057 1.00 82.81 71 LEU A N 1
ATOM 495 C CA . LEU A 1 71 ? 12.886 -13.213 -20.743 1.00 82.81 71 LEU A CA 1
ATOM 496 C C . LEU A 1 71 ? 11.702 -13.004 -19.786 1.00 82.81 71 LEU A C 1
ATOM 498 O O . LEU A 1 71 ? 10.743 -12.325 -20.148 1.00 82.81 71 LEU A O 1
ATOM 502 N N . ALA A 1 72 ? 11.803 -13.480 -18.540 1.00 80.94 72 ALA A N 1
ATOM 503 C CA . ALA A 1 72 ? 10.775 -13.277 -17.513 1.00 80.94 72 ALA A CA 1
ATOM 504 C C . ALA A 1 72 ? 10.540 -11.786 -17.214 1.00 80.94 72 ALA A C 1
ATOM 506 O O . ALA A 1 72 ? 9.396 -11.336 -17.143 1.00 80.94 72 ALA A O 1
ATOM 507 N N . TYR A 1 73 ? 11.617 -11.000 -17.122 1.00 82.94 73 TYR A N 1
ATOM 508 C CA . TYR A 1 73 ? 11.526 -9.550 -16.944 1.00 82.94 73 TYR A CA 1
ATOM 509 C C . TYR A 1 73 ? 10.825 -8.861 -18.127 1.00 82.94 73 TYR A C 1
ATOM 511 O O . TYR A 1 73 ? 9.995 -7.969 -17.943 1.00 82.94 73 TYR A O 1
ATOM 519 N N . THR A 1 74 ? 11.114 -9.306 -19.353 1.00 84.69 74 THR A N 1
ATOM 520 C CA . THR A 1 74 ? 10.505 -8.753 -20.571 1.00 84.69 74 THR A CA 1
ATOM 521 C C . THR A 1 74 ? 9.011 -9.066 -20.646 1.00 84.69 74 THR A C 1
ATOM 523 O O . THR A 1 74 ? 8.211 -8.166 -20.906 1.00 84.69 74 THR A O 1
ATOM 526 N N . VAL A 1 75 ? 8.619 -10.309 -20.349 1.00 89.69 75 VAL A N 1
ATOM 527 C CA . VAL A 1 75 ? 7.206 -10.717 -20.294 1.00 89.69 75 VAL A CA 1
ATOM 528 C C . VAL A 1 75 ? 6.454 -9.913 -19.242 1.00 89.69 75 VAL A C 1
ATOM 530 O O . VAL A 1 75 ? 5.375 -9.410 -19.537 1.00 89.69 75 VAL A O 1
ATOM 533 N N . LEU A 1 76 ? 7.030 -9.716 -18.052 1.00 86.81 76 LEU A N 1
ATOM 534 C CA . LEU A 1 76 ? 6.382 -8.931 -17.005 1.00 86.81 76 LEU A CA 1
ATOM 535 C C . LEU A 1 76 ? 6.190 -7.464 -17.411 1.00 86.81 76 LEU A C 1
ATOM 537 O O . LEU A 1 76 ? 5.125 -6.903 -17.166 1.00 86.81 76 LEU A O 1
ATOM 541 N N . LYS A 1 77 ? 7.181 -6.848 -18.071 1.00 86.44 77 LYS A N 1
ATOM 542 C CA . LYS A 1 77 ? 7.043 -5.480 -18.598 1.00 86.44 77 LYS A CA 1
ATOM 543 C C . LYS A 1 77 ? 5.902 -5.374 -19.603 1.00 86.44 77 LYS A C 1
ATOM 545 O O . LYS A 1 77 ? 5.109 -4.440 -19.521 1.00 86.44 77 LYS A O 1
ATOM 550 N N . ILE A 1 78 ? 5.817 -6.322 -20.534 1.00 92.50 78 ILE A N 1
ATOM 551 C CA . ILE A 1 78 ? 4.761 -6.332 -21.550 1.00 92.50 78 ILE A CA 1
ATOM 552 C C . ILE A 1 78 ? 3.403 -6.605 -20.898 1.00 92.50 78 ILE A C 1
ATOM 554 O O . ILE A 1 78 ? 2.444 -5.901 -21.198 1.00 92.50 78 ILE A O 1
ATOM 558 N N . ALA A 1 79 ? 3.316 -7.558 -19.971 1.00 91.25 79 ALA A N 1
ATOM 559 C CA . ALA A 1 79 ? 2.087 -7.875 -19.248 1.00 91.25 79 ALA A CA 1
ATOM 560 C C . ALA A 1 79 ? 1.586 -6.683 -18.420 1.00 91.25 79 ALA A C 1
ATOM 562 O O . ALA A 1 79 ? 0.417 -6.321 -18.522 1.00 91.25 79 ALA A O 1
ATOM 563 N N . GLY A 1 80 ? 2.471 -6.018 -17.672 1.00 86.06 80 GLY A N 1
ATOM 564 C CA . GLY A 1 80 ? 2.134 -4.824 -16.896 1.00 86.06 80 GLY A CA 1
ATOM 565 C C . GLY A 1 80 ? 1.688 -3.658 -17.780 1.00 86.06 80 GLY A C 1
ATOM 566 O O . GLY A 1 80 ? 0.674 -3.027 -17.497 1.00 86.06 80 GLY A O 1
ATOM 567 N N . ALA A 1 81 ? 2.384 -3.410 -18.893 1.00 89.38 81 ALA A N 1
ATOM 568 C CA . ALA A 1 81 ? 1.974 -2.389 -19.856 1.00 89.38 81 ALA A CA 1
ATOM 569 C C . ALA A 1 81 ? 0.611 -2.714 -20.490 1.00 89.38 81 ALA A C 1
ATOM 571 O O . ALA A 1 81 ? -0.244 -1.839 -20.589 1.00 89.38 81 ALA A O 1
ATOM 572 N 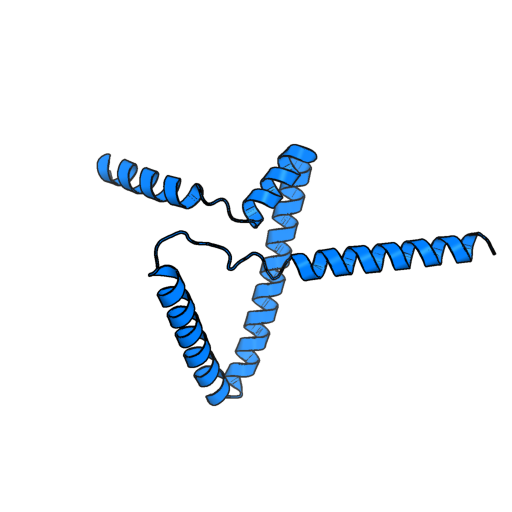N . SER A 1 82 ? 0.383 -3.975 -20.860 1.00 91.75 82 SER A N 1
ATOM 573 C CA . SER A 1 82 ? -0.889 -4.441 -21.428 1.00 91.75 82 SER A CA 1
ATOM 574 C C . SER A 1 82 ? -2.033 -4.294 -20.428 1.00 91.75 82 SER A C 1
ATOM 576 O O . SER A 1 82 ? -3.109 -3.834 -20.798 1.00 91.75 82 SER A O 1
ATOM 578 N N . TYR A 1 83 ? -1.789 -4.627 -19.157 1.00 82.81 83 TYR A N 1
ATOM 579 C CA . TYR A 1 83 ? -2.757 -4.466 -18.075 1.00 82.81 83 TYR A CA 1
ATOM 580 C C . TYR A 1 83 ? -3.111 -2.994 -17.847 1.00 82.81 83 TYR A C 1
ATOM 582 O O . TYR A 1 83 ? -4.287 -2.655 -17.754 1.00 82.81 83 TYR A O 1
ATOM 590 N N . LEU A 1 84 ? -2.119 -2.097 -17.844 1.00 85.00 84 LEU A N 1
ATOM 591 C CA . LEU A 1 84 ? -2.360 -0.656 -17.727 1.00 85.00 84 LEU A CA 1
ATOM 592 C C . LEU A 1 84 ? -3.101 -0.081 -18.936 1.00 85.00 84 LEU A C 1
ATOM 594 O O . LEU A 1 84 ? -3.934 0.803 -18.763 1.00 85.00 84 LEU A O 1
ATOM 598 N N . VAL A 1 85 ? -2.838 -0.578 -20.146 1.00 87.88 85 VAL A N 1
ATOM 599 C CA . VAL A 1 85 ? -3.601 -0.196 -21.344 1.00 87.88 85 VAL A CA 1
ATOM 600 C C . VAL A 1 85 ? -5.038 -0.708 -21.250 1.00 87.88 85 VAL A C 1
ATOM 602 O O . VAL A 1 85 ? -5.961 0.049 -21.528 1.00 87.88 85 VAL A O 1
ATOM 605 N N . TYR A 1 86 ? -5.244 -1.953 -20.812 1.00 83.69 86 TYR A N 1
ATOM 606 C CA . TYR A 1 86 ? -6.572 -2.528 -20.595 1.00 83.69 86 TYR A CA 1
ATOM 607 C C . TYR A 1 86 ? -7.374 -1.731 -19.558 1.00 83.69 86 TYR A C 1
ATOM 609 O O . TYR A 1 86 ? -8.493 -1.306 -19.846 1.00 83.69 86 TYR A O 1
ATOM 617 N N . LEU A 1 87 ? -6.779 -1.451 -18.393 1.00 78.94 87 LEU A N 1
ATOM 618 C CA . LEU A 1 87 ? -7.393 -0.600 -17.378 1.00 78.94 87 LEU A CA 1
ATOM 619 C C . LEU A 1 87 ? -7.634 0.811 -17.915 1.00 78.94 87 LEU A C 1
ATOM 621 O O . LEU A 1 87 ? -8.736 1.326 -17.789 1.00 78.94 87 LEU A O 1
ATOM 625 N N . GLY A 1 88 ? -6.644 1.432 -18.557 1.00 78.75 88 GLY A N 1
ATOM 626 C CA . GLY A 1 88 ? -6.759 2.785 -19.104 1.00 78.75 88 GLY A CA 1
ATOM 627 C C . GLY A 1 88 ? -7.881 2.921 -20.134 1.00 78.75 88 GLY A C 1
ATOM 628 O O . GLY A 1 88 ? -8.624 3.900 -20.104 1.00 78.75 88 GLY A O 1
ATOM 629 N N . LEU A 1 89 ? -8.057 1.920 -20.999 1.00 80.75 89 LEU A N 1
ATOM 630 C CA . LEU A 1 89 ? -9.165 1.861 -21.953 1.00 80.75 89 LEU A CA 1
ATOM 631 C C . LEU A 1 89 ? -10.513 1.643 -21.254 1.00 80.75 89 LEU A C 1
ATOM 633 O O . LEU A 1 89 ? -11.496 2.272 -21.643 1.00 80.75 89 LEU A O 1
ATOM 637 N N . GLY A 1 90 ? -10.554 0.820 -20.202 1.00 71.19 90 GLY A N 1
ATOM 638 C CA . GLY A 1 90 ? -11.736 0.662 -19.349 1.00 71.19 90 GLY A CA 1
ATOM 639 C C . GLY A 1 90 ? -12.122 1.953 -18.618 1.00 71.19 90 GLY A C 1
ATOM 640 O O . GLY A 1 90 ? -13.300 2.287 -18.540 1.00 71.19 90 GLY A O 1
ATOM 641 N N . TYR A 1 91 ? -11.137 2.726 -18.156 1.00 64.62 91 TYR A N 1
ATOM 642 C CA . TYR A 1 91 ? -11.345 3.987 -17.440 1.00 64.62 91 TYR A CA 1
ATOM 643 C C . TYR A 1 91 ? -11.666 5.180 -18.355 1.00 64.62 91 TYR A C 1
ATOM 645 O O . TYR A 1 91 ? -12.324 6.124 -17.912 1.00 64.62 91 TYR A O 1
ATOM 653 N N . PHE A 1 92 ? -11.235 5.166 -19.625 1.00 64.56 92 PHE A N 1
ATOM 654 C CA . PHE A 1 92 ? -11.530 6.240 -20.588 1.00 64.56 92 PHE A CA 1
ATOM 655 C C . PHE A 1 92 ? -13.030 6.323 -20.927 1.00 64.56 92 PHE A C 1
ATOM 657 O O . PHE A 1 92 ? -13.548 7.394 -21.247 1.00 64.56 92 PHE A O 1
ATOM 664 N N . GLY A 1 93 ? -13.760 5.217 -20.760 1.00 60.50 93 GLY A N 1
ATOM 665 C CA . GLY A 1 93 ? -15.217 5.194 -20.709 1.00 60.50 93 GLY A CA 1
ATOM 666 C C . GLY A 1 93 ? -15.738 5.663 -19.352 1.00 60.50 93 GLY A C 1
ATOM 667 O O . GLY A 1 93 ? -16.219 4.849 -18.582 1.00 60.50 93 GLY A O 1
ATOM 668 N N . PHE A 1 94 ? -15.629 6.965 -19.071 1.00 56.88 94 PHE A N 1
ATOM 669 C CA . PHE A 1 94 ? -16.402 7.705 -18.063 1.00 56.88 94 PHE A CA 1
ATOM 670 C C . PHE A 1 94 ? -16.751 6.919 -16.783 1.00 56.88 94 PHE A C 1
ATOM 672 O O . PHE A 1 94 ? -17.816 6.306 -16.723 1.00 56.88 94 PHE A O 1
ATOM 679 N N . ARG A 1 95 ? -15.906 7.048 -15.741 1.00 51.78 95 ARG A N 1
ATOM 680 C CA . ARG A 1 95 ? -16.253 7.153 -14.299 1.00 51.78 95 ARG A CA 1
ATOM 681 C C . ARG A 1 95 ? -15.310 6.314 -13.437 1.00 51.78 95 ARG A C 1
ATOM 683 O O . ARG A 1 95 ? -15.205 5.113 -13.609 1.00 51.78 95 ARG A O 1
ATOM 690 N N . PHE A 1 96 ? -14.725 6.986 -12.445 1.00 52.38 96 PHE A N 1
ATOM 691 C CA . PHE A 1 96 ? -14.246 6.397 -11.196 1.00 52.38 96 PHE A CA 1
ATOM 692 C C . PHE A 1 96 ? -13.291 5.218 -11.343 1.00 52.38 96 PHE A C 1
ATOM 694 O O . PHE A 1 96 ? -13.733 4.082 -11.435 1.00 52.38 96 PHE A O 1
ATOM 701 N N . PHE A 1 97 ? -11.997 5.478 -11.174 1.00 49.41 97 PHE A N 1
ATOM 702 C CA . PHE A 1 97 ? -11.286 5.019 -9.973 1.00 49.41 97 PHE A CA 1
ATOM 703 C C . PHE A 1 97 ? -12.058 3.945 -9.161 1.00 49.41 97 PHE A C 1
ATOM 705 O O . PHE A 1 97 ? -12.661 4.251 -8.135 1.00 49.41 97 PHE A O 1
ATOM 712 N N . SER A 1 98 ? -12.140 2.716 -9.672 1.00 53.31 98 SER A N 1
ATOM 713 C CA . SER A 1 98 ? -12.942 1.631 -9.105 1.00 53.31 98 SER A CA 1
ATOM 714 C C . SER A 1 98 ? -12.142 0.350 -9.203 1.00 53.31 98 SER A C 1
ATOM 716 O O . SER A 1 98 ? -12.071 -0.277 -10.253 1.00 53.31 98 SER A O 1
ATOM 718 N N . LYS A 1 99 ? -11.682 -0.065 -8.021 1.00 49.62 99 LYS A N 1
ATOM 719 C CA . LYS A 1 99 ? -11.672 -1.469 -7.608 1.00 49.62 99 LYS A CA 1
ATOM 720 C C . LYS A 1 99 ? -10.511 -2.337 -8.112 1.00 49.62 99 LYS A C 1
ATOM 722 O O . LYS A 1 99 ? -10.739 -3.438 -8.583 1.00 49.62 99 LYS A O 1
ATOM 727 N N . ASP A 1 100 ? -9.271 -1.920 -7.846 1.00 42.91 100 ASP A N 1
ATOM 728 C CA . ASP A 1 100 ? -8.084 -2.779 -8.063 1.00 42.91 100 ASP A CA 1
ATOM 729 C C . ASP A 1 100 ? -7.274 -3.085 -6.784 1.00 42.91 100 ASP A C 1
ATOM 731 O O . ASP A 1 100 ? -6.117 -3.490 -6.847 1.00 42.91 100 ASP A O 1
ATOM 735 N N . GLY A 1 101 ? -7.866 -2.911 -5.598 1.00 39.03 101 GLY A N 1
ATOM 736 C CA . GLY A 1 101 ? -7.260 -3.328 -4.319 1.00 39.03 101 GLY A CA 1
ATOM 737 C C . GLY A 1 101 ? -8.105 -4.313 -3.510 1.00 39.03 101 GLY A C 1
ATOM 738 O O . GLY A 1 101 ? -7.730 -4.684 -2.404 1.00 39.03 101 GLY A O 1
ATOM 739 N N . GLU A 1 102 ? -9.257 -4.716 -4.042 1.00 43.97 102 GLU A N 1
ATOM 740 C CA . GLU A 1 102 ? -10.318 -5.421 -3.314 1.00 43.97 102 GLU A CA 1
ATOM 741 C C . GLU A 1 102 ? -10.412 -6.911 -3.694 1.00 43.97 102 GLU A C 1
ATOM 743 O O . GLU A 1 102 ? -11.468 -7.509 -3.560 1.00 43.97 102 GLU A O 1
ATOM 748 N N . GLN A 1 103 ? -9.330 -7.517 -4.203 1.00 44.66 103 GLN A N 1
ATOM 749 C CA . GLN A 1 103 ? -9.325 -8.934 -4.617 1.00 44.66 103 GLN A CA 1
ATOM 750 C C . GLN A 1 103 ? -8.298 -9.831 -3.916 1.00 44.66 103 GLN A C 1
ATOM 752 O O . GLN A 1 103 ? -8.343 -11.043 -4.103 1.00 44.66 103 GLN A O 1
ATOM 757 N N . SER A 1 104 ? -7.433 -9.298 -3.050 1.00 45.81 104 SER A N 1
ATOM 758 C CA . SER A 1 104 ? -6.482 -10.139 -2.297 1.00 45.81 104 SER A CA 1
ATOM 759 C C . SER A 1 104 ? -6.876 -10.383 -0.837 1.00 45.81 104 SER A C 1
ATOM 761 O O . SER A 1 104 ? -6.208 -11.165 -0.175 1.00 45.81 104 SER A O 1
ATOM 763 N N . SER A 1 105 ? -7.953 -9.758 -0.335 1.00 40.03 105 SER A N 1
ATOM 764 C CA . SER A 1 105 ? -8.370 -9.873 1.078 1.00 40.03 105 SER A CA 1
ATOM 765 C C . SER A 1 105 ? -9.612 -10.746 1.309 1.00 40.03 105 SER A C 1
ATOM 767 O O . SER A 1 105 ? -9.773 -11.266 2.406 1.00 40.03 105 SER A O 1
ATOM 769 N N . GLU A 1 106 ? -10.457 -10.988 0.295 1.00 43.97 106 GLU A N 1
ATOM 770 C CA . GLU A 1 106 ? -11.600 -11.920 0.421 1.00 43.97 106 GLU A CA 1
ATOM 771 C C . GLU A 1 106 ? -11.157 -13.396 0.440 1.00 43.97 106 GLU A C 1
ATOM 773 O O . GLU A 1 106 ? -11.839 -14.250 1.003 1.00 43.97 106 GLU A O 1
ATOM 778 N N . GLY A 1 107 ? -9.989 -13.713 -0.133 1.00 37.97 107 GLY A N 1
ATOM 779 C CA . GLY A 1 107 ? -9.466 -15.083 -0.194 1.00 37.97 107 GLY A CA 1
ATOM 780 C C . GLY A 1 107 ? -8.836 -15.592 1.108 1.00 37.97 107 GLY A C 1
ATOM 781 O O . GLY A 1 107 ? -8.747 -16.804 1.309 1.00 37.97 107 GLY A O 1
ATOM 782 N N . GLU A 1 108 ? -8.406 -14.694 1.999 1.00 46.22 108 GLU A N 1
ATOM 783 C CA . GLU A 1 108 ? -7.812 -15.063 3.293 1.00 46.22 108 GLU A CA 1
ATOM 784 C C . GLU A 1 108 ? -8.850 -15.113 4.417 1.00 46.22 108 GLU A C 1
ATOM 786 O O . GLU A 1 108 ? -8.781 -16.019 5.247 1.00 46.22 108 GLU A O 1
ATOM 791 N N . GLU A 1 109 ? -9.862 -14.238 4.399 1.00 45.66 109 GLU A N 1
ATOM 792 C CA . GLU A 1 109 ? -10.950 -14.263 5.386 1.00 45.66 109 GLU A CA 1
ATOM 793 C C . GLU A 1 109 ? -11.833 -15.514 5.232 1.00 45.66 109 GLU A C 1
ATOM 795 O O . GLU A 1 109 ? -12.091 -16.196 6.225 1.00 45.66 109 GLU A O 1
ATOM 800 N N . ALA A 1 110 ? -12.163 -15.925 3.999 1.00 48.69 110 ALA A N 1
ATOM 801 C CA . ALA A 1 110 ? -12.892 -17.177 3.755 1.00 48.69 110 ALA A CA 1
ATOM 802 C C . ALA A 1 110 ? -12.098 -18.422 4.206 1.00 48.69 110 ALA A C 1
ATOM 804 O O . ALA A 1 110 ? -12.658 -19.377 4.746 1.00 48.69 110 ALA A O 1
ATOM 805 N N . LYS A 1 111 ? -10.767 -18.403 4.041 1.00 48.22 111 LYS A N 1
ATOM 806 C CA . LYS A 1 111 ? -9.891 -19.515 4.438 1.00 48.22 111 LYS A CA 1
ATOM 807 C C . LYS A 1 111 ? -9.674 -19.567 5.950 1.00 48.22 111 LYS A C 1
ATOM 809 O O . LYS A 1 111 ? -9.513 -20.650 6.511 1.00 48.22 111 LYS A O 1
ATOM 814 N N . GLN A 1 112 ? -9.680 -18.419 6.625 1.00 53.81 112 GLN A N 1
ATOM 815 C CA . GLN A 1 112 ? -9.534 -18.349 8.076 1.00 53.81 112 GLN A CA 1
ATOM 816 C C . GLN A 1 112 ? -10.831 -18.759 8.790 1.00 53.81 112 GLN A C 1
ATOM 818 O O . GLN A 1 112 ? -10.767 -19.467 9.795 1.00 53.81 112 GLN A O 1
ATOM 823 N N . GLU A 1 113 ? -11.997 -18.423 8.233 1.00 55.44 113 GLU A N 1
ATOM 824 C CA . GLU A 1 113 ? -13.302 -18.864 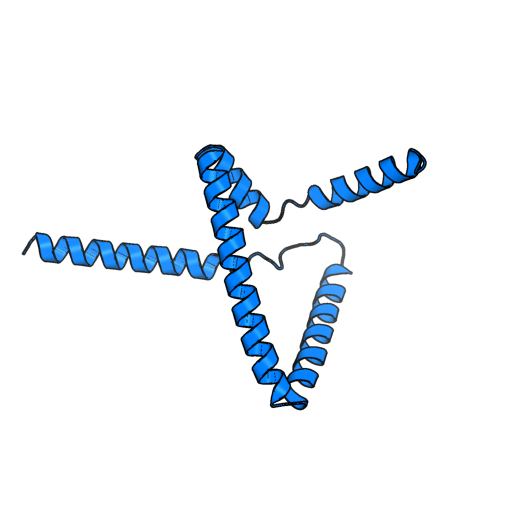8.742 1.00 55.44 113 GLU A CA 1
ATOM 825 C C . GLU A 1 113 ? -13.503 -20.388 8.582 1.00 55.44 113 GLU A C 1
ATOM 827 O O . GLU A 1 113 ? -13.966 -21.060 9.511 1.00 55.44 113 GLU A O 1
ATOM 832 N N . GLU A 1 114 ? -13.040 -20.977 7.470 1.00 53.81 114 GLU A N 1
ATOM 833 C CA . GLU A 1 114 ? -13.052 -22.434 7.257 1.00 53.81 114 GLU A CA 1
ATOM 834 C C . GLU A 1 114 ? -12.100 -23.177 8.220 1.00 53.81 114 GLU A C 1
ATOM 836 O O . GLU A 1 114 ? -12.473 -24.199 8.808 1.00 53.81 114 GLU A O 1
ATOM 841 N N . LEU A 1 115 ? -10.897 -22.637 8.465 1.00 54.56 115 LEU A N 1
ATOM 842 C CA . LEU A 1 115 ? -9.931 -23.216 9.411 1.00 54.56 115 LEU A CA 1
ATOM 843 C C . LEU A 1 115 ? -10.387 -23.100 10.878 1.00 54.56 115 LEU A C 1
ATOM 845 O O . LEU A 1 115 ? -10.146 -24.020 11.666 1.00 54.56 115 LEU A O 1
ATOM 849 N N . VAL A 1 116 ? -11.092 -22.026 11.249 1.00 61.78 116 VAL A N 1
ATOM 850 C CA . VAL A 1 116 ? -11.662 -21.851 12.599 1.00 61.78 116 VAL A CA 1
ATOM 851 C C . VAL A 1 116 ? -12.838 -22.805 12.843 1.00 61.78 116 VAL A C 1
ATOM 853 O O . VAL A 1 116 ? -12.957 -23.373 13.937 1.00 61.78 116 VAL A O 1
ATOM 856 N N . ASN A 1 117 ? -13.673 -23.055 11.831 1.00 57.41 117 ASN A N 1
ATOM 857 C CA . ASN A 1 117 ? -14.805 -23.973 11.966 1.00 57.41 117 ASN A CA 1
ATOM 858 C C . ASN A 1 117 ? -14.353 -25.449 11.984 1.00 57.41 117 ASN A C 1
ATOM 860 O O . ASN A 1 117 ? -14.857 -26.243 12.785 1.00 57.41 117 ASN A O 1
ATOM 864 N N . LEU A 1 118 ? -13.325 -25.818 11.203 1.00 61.88 118 LEU A N 1
ATOM 865 C CA . LEU A 1 118 ? -12.705 -27.149 11.301 1.00 61.88 118 LEU A CA 1
ATOM 866 C C . LEU A 1 118 ? -11.992 -27.369 12.645 1.00 61.88 118 LEU A C 1
ATOM 868 O O . LEU A 1 118 ? -12.056 -28.475 13.192 1.00 61.88 118 LEU A O 1
ATOM 872 N N . GLY A 1 119 ? -11.348 -26.333 13.194 1.00 53.50 119 GLY A N 1
ATOM 873 C CA . GLY A 1 119 ? -10.710 -26.380 14.513 1.00 53.50 119 GLY A CA 1
ATOM 874 C C . GLY A 1 119 ? -11.718 -26.585 15.646 1.00 53.50 119 GLY A C 1
ATOM 875 O O . GLY A 1 119 ? -11.539 -27.467 16.486 1.00 53.50 119 GLY A O 1
ATOM 876 N N . THR A 1 120 ? -12.831 -25.847 15.620 1.00 61.03 120 THR A N 1
ATOM 877 C CA . THR A 1 120 ? -13.894 -25.949 16.634 1.00 61.03 120 THR A CA 1
ATOM 878 C C . THR A 1 120 ? -14.593 -27.313 16.605 1.00 61.03 120 THR A C 1
ATOM 880 O O . THR A 1 120 ? -14.834 -27.908 17.659 1.00 61.03 120 THR A O 1
ATOM 883 N N . LYS A 1 121 ? -14.856 -27.878 15.418 1.00 52.97 121 LYS A N 1
ATOM 884 C CA . LYS A 1 121 ? -15.522 -29.189 15.305 1.00 52.97 121 LYS A CA 1
ATOM 885 C C . LYS A 1 121 ? -14.667 -30.345 15.832 1.00 52.97 121 LYS A C 1
ATOM 887 O O . LYS A 1 121 ? -15.206 -31.289 16.406 1.00 52.97 121 LYS A O 1
ATOM 892 N N . LYS A 1 122 ? -13.343 -30.278 15.661 1.00 52.31 122 LYS A N 1
ATOM 893 C CA . LYS A 1 122 ? -12.421 -31.335 16.111 1.00 52.31 122 LYS A CA 1
ATOM 894 C C . LYS A 1 122 ? -12.248 -31.349 17.633 1.00 52.31 122 LYS A C 1
ATOM 896 O O . LYS A 1 122 ? -12.199 -32.424 18.220 1.00 52.31 122 LYS A O 1
ATOM 901 N N . ILE A 1 123 ? -12.229 -30.170 18.261 1.00 55.91 123 ILE A N 1
ATOM 902 C CA . ILE A 1 123 ? -12.141 -30.022 19.724 1.00 55.91 123 ILE A CA 1
ATOM 903 C C . ILE A 1 123 ? -13.436 -30.506 20.392 1.00 55.91 123 ILE A C 1
ATOM 905 O O . ILE A 1 123 ? -13.386 -31.197 21.407 1.00 55.91 123 ILE A O 1
ATOM 909 N N . PHE A 1 124 ? -14.595 -30.213 19.795 1.00 52.00 124 PHE A N 1
ATOM 910 C CA . PHE A 1 124 ? -15.882 -30.613 20.365 1.00 52.00 124 PHE A CA 1
ATOM 911 C C . PHE A 1 124 ? -16.120 -32.134 20.311 1.00 52.00 124 PHE A C 1
ATOM 913 O O . PHE A 1 124 ? -16.652 -32.699 21.259 1.00 52.00 124 PHE A O 1
ATOM 920 N N . VAL A 1 125 ? -15.682 -32.828 19.252 1.00 54.22 125 VAL A N 1
ATOM 921 C CA . VAL A 1 125 ? -15.864 -34.292 19.132 1.00 54.22 125 VAL A CA 1
ATOM 922 C C . VAL A 1 125 ? -14.878 -35.077 20.006 1.00 54.22 125 VAL A C 1
ATOM 924 O O . VAL A 1 125 ? -15.242 -36.126 20.523 1.00 54.22 125 VAL A O 1
ATOM 927 N N . GLN A 1 126 ? -13.660 -34.569 20.224 1.00 49.16 126 GLN A N 1
ATOM 928 C CA . GLN A 1 126 ? -12.667 -35.229 21.083 1.00 49.16 126 GLN A CA 1
ATOM 929 C C . GLN A 1 126 ? -12.898 -34.980 22.585 1.00 49.16 126 GLN A C 1
ATOM 931 O O . GLN A 1 126 ? -12.351 -35.698 23.410 1.00 49.16 126 GLN A O 1
ATOM 936 N N . SER A 1 127 ? -13.693 -33.968 22.952 1.00 41.81 127 SER A N 1
ATOM 937 C CA . SER A 1 127 ? -14.021 -33.682 24.356 1.00 41.81 127 SER A CA 1
ATOM 938 C C . SER A 1 127 ? -15.314 -34.359 24.837 1.00 41.81 127 SER A C 1
ATOM 940 O O . SER A 1 127 ? -15.617 -34.282 26.026 1.00 41.81 127 SER A O 1
ATOM 942 N N . VAL A 1 128 ? -16.087 -34.977 23.936 1.00 53.44 128 VAL A N 1
ATOM 943 C CA . VAL A 1 128 ? -17.390 -35.615 24.226 1.00 53.44 128 VAL A CA 1
ATOM 944 C C . VAL A 1 128 ? -17.327 -37.152 24.124 1.00 53.44 128 VAL A C 1
ATOM 946 O O . VAL A 1 128 ? -18.289 -37.824 24.494 1.00 53.44 128 VAL A O 1
ATOM 949 N N . LEU A 1 129 ? -16.200 -37.717 23.677 1.00 42.28 129 LEU A N 1
ATOM 950 C CA . LEU A 1 129 ? -15.955 -39.160 23.554 1.00 42.28 129 LEU A CA 1
ATOM 951 C C . LEU A 1 129 ? -14.734 -39.556 24.385 1.00 42.28 129 LEU A C 1
ATOM 953 O O . LEU A 1 129 ? -14.819 -40.590 25.081 1.00 42.28 129 LEU A O 1
#